Protein AF-A0A530B4X5-F1 (afdb_monomer)

Radius of gyration: 15.67 Å; Cα contacts (8 Å, |Δi|>4): 21; chains: 1; bounding box: 37×30×39 Å

Mean predicted aligned error: 4.79 Å

Sequence (88 aa):
MQSIKRLIPASFVVLWATGFIGARYAMPWAEPFTFLAIRFVIAAILFAGLAVLLGSRTATRDEALHATMAGVLMHGVYLGAVFWAIHR

pLDDT: mean 90.29, std 6.74, range [56.19, 97.81]

Solvent-accessible surface area (backbone atoms only — not comparable to full-atom values): 5038 Å² total; per-residue (Å²): 120,70,73,63,62,67,44,48,63,59,52,48,52,55,62,53,53,49,54,55,54,50,44,67,70,40,53,88,79,40,57,55,66,62,53,50,50,56,53,50,52,53,49,50,53,54,52,52,52,48,38,61,76,68,66,55,79,82,73,52,74,66,57,46,50,54,51,48,53,52,43,43,49,55,60,46,51,49,46,45,53,52,42,46,61,72,71,104

Foldseek 3Di:
DVVVVVCVVVVCVVVVVVVVVVLLVCLVPDDLVVVLVVVVVVVVVVVVVVCVVVVHDDDDPVRVVVVVVVCCVVSPVVSSVVSNVVND

Secondary structure (DSSP, 8-state):
-HHHHTTHHHHHHHHHHHHHHHHHHHTTTS-HHHHHHHHHHHHHHHHHHHHHHTTPPPPPHHHHHHHHHHHIIIIIIIHHHHHHHHH-

Structure (mmCIF, N/CA/C/O backbone):
data_AF-A0A530B4X5-F1
#
_entry.id   AF-A0A530B4X5-F1
#
loop_
_atom_site.group_PDB
_atom_site.id
_atom_site.type_symbol
_atom_site.label_atom_id
_atom_site.label_alt_id
_atom_site.label_comp_id
_atom_site.label_asym_id
_atom_site.label_entity_id
_atom_site.label_seq_id
_atom_site.pdbx_PDB_ins_code
_atom_site.Cartn_x
_atom_site.Cartn_y
_atom_site.Cartn_z
_atom_site.occupancy
_atom_site.B_iso_or_equiv
_atom_site.auth_seq_id
_atom_site.auth_comp_id
_atom_site.auth_asym_id
_atom_site.auth_atom_id
_atom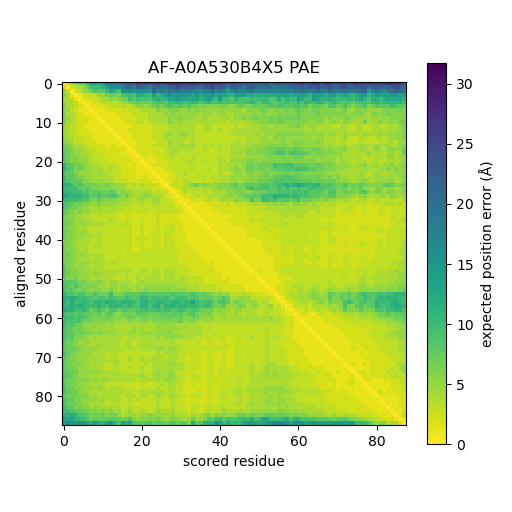_site.pdbx_PDB_model_num
ATOM 1 N N . MET A 1 1 ? -21.256 -18.099 7.702 1.00 56.19 1 MET A N 1
ATOM 2 C CA . MET A 1 1 ? -20.089 -17.175 7.717 1.00 56.19 1 MET A CA 1
ATOM 3 C C . MET A 1 1 ? -18.719 -17.875 7.701 1.00 56.19 1 MET A C 1
ATOM 5 O O . MET A 1 1 ? -17.772 -17.259 7.233 1.00 56.19 1 MET A O 1
ATOM 9 N N . GLN A 1 2 ? -18.569 -19.129 8.162 1.00 63.91 2 GLN A N 1
ATOM 10 C CA . GLN A 1 2 ? -17.282 -19.859 8.119 1.00 63.91 2 GLN A CA 1
ATOM 11 C C . GLN A 1 2 ? -16.825 -20.218 6.691 1.00 63.91 2 GLN A C 1
ATOM 13 O O . GLN A 1 2 ? -15.638 -20.149 6.386 1.00 63.91 2 GLN A O 1
ATOM 18 N N . SER A 1 3 ? -17.760 -20.532 5.789 1.00 76.00 3 SER A N 1
ATOM 19 C CA . SER A 1 3 ? -17.435 -20.964 4.421 1.00 76.00 3 SER A CA 1
ATOM 20 C C . SER A 1 3 ? -16.753 -19.878 3.580 1.00 76.00 3 SER A C 1
ATOM 22 O O . SER A 1 3 ? -15.852 -20.189 2.814 1.00 76.00 3 SER A O 1
ATOM 24 N N . ILE A 1 4 ? -17.114 -18.599 3.761 1.00 82.25 4 ILE A N 1
ATOM 25 C CA . ILE A 1 4 ? -16.539 -17.495 2.973 1.00 82.25 4 ILE A CA 1
ATOM 26 C C . ILE A 1 4 ? -15.123 -17.132 3.429 1.00 82.25 4 ILE A C 1
ATOM 28 O O . ILE A 1 4 ? -14.273 -16.794 2.613 1.00 82.25 4 ILE A O 1
ATOM 32 N N . LYS A 1 5 ? -14.833 -17.287 4.730 1.00 86.56 5 LYS A N 1
ATOM 33 C CA . LYS A 1 5 ? -13.492 -17.057 5.282 1.00 86.56 5 LYS A CA 1
ATOM 34 C C . LYS A 1 5 ? -12.465 -18.036 4.708 1.00 86.56 5 LYS A C 1
ATOM 36 O O . LYS A 1 5 ? -11.310 -17.665 4.546 1.00 86.56 5 LYS A O 1
ATOM 41 N N . ARG A 1 6 ? -12.891 -19.249 4.329 1.00 87.94 6 ARG A N 1
ATOM 42 C CA . ARG A 1 6 ? -12.035 -20.241 3.653 1.00 87.94 6 ARG A CA 1
ATOM 43 C C . ARG A 1 6 ? -11.618 -19.821 2.244 1.00 87.94 6 ARG A C 1
ATOM 45 O O . ARG A 1 6 ? -10.607 -20.313 1.759 1.00 87.94 6 ARG A O 1
ATOM 52 N N . LEU A 1 7 ? -12.370 -18.927 1.602 1.00 90.75 7 LEU A N 1
ATOM 53 C CA . LEU A 1 7 ? -12.040 -18.437 0.265 1.00 90.75 7 LEU A CA 1
ATOM 54 C C . LEU A 1 7 ? -11.005 -17.308 0.295 1.00 90.75 7 LEU A C 1
ATOM 56 O O . LEU A 1 7 ? -10.319 -17.130 -0.701 1.00 90.75 7 LEU A O 1
ATOM 60 N N . ILE A 1 8 ? -10.843 -16.602 1.424 1.00 91.88 8 ILE A N 1
ATOM 61 C CA . ILE A 1 8 ? -9.936 -15.446 1.553 1.00 91.88 8 ILE A CA 1
ATOM 62 C C . ILE A 1 8 ? -8.494 -15.766 1.117 1.00 91.88 8 ILE A C 1
ATOM 64 O O . ILE A 1 8 ? -7.942 -14.985 0.344 1.00 91.88 8 ILE A O 1
ATOM 68 N N . PRO A 1 9 ? -7.863 -16.884 1.537 1.00 92.94 9 PRO A N 1
ATOM 69 C CA . PRO A 1 9 ? -6.504 -17.194 1.096 1.00 92.94 9 PRO A CA 1
ATOM 70 C C . PRO A 1 9 ? -6.427 -17.442 -0.412 1.00 92.94 9 PRO A C 1
ATOM 72 O O . PRO A 1 9 ? -5.509 -16.961 -1.069 1.00 92.94 9 PRO A O 1
ATOM 75 N N . ALA A 1 10 ? -7.408 -18.151 -0.978 1.00 93.00 10 ALA A N 1
ATOM 76 C CA . ALA A 1 10 ? -7.437 -18.443 -2.407 1.00 93.00 10 ALA A CA 1
ATOM 77 C C . ALA A 1 10 ? -7.615 -17.164 -3.237 1.00 93.00 10 ALA A C 1
ATOM 79 O O . ALA A 1 10 ? -6.882 -16.947 -4.200 1.00 93.00 10 ALA A O 1
ATOM 80 N N . SER A 1 11 ? -8.535 -16.280 -2.841 1.00 93.00 11 SER A N 1
ATOM 81 C CA . SER A 1 11 ? -8.709 -14.994 -3.516 1.00 93.00 11 SER A CA 1
ATOM 82 C C . SER A 1 11 ? -7.506 -14.074 -3.322 1.00 93.00 11 SER A C 1
ATOM 84 O O . SER A 1 11 ? -7.122 -13.409 -4.279 1.00 93.00 11 SER A O 1
ATOM 86 N N . PHE A 1 12 ? -6.847 -14.086 -2.159 1.00 91.50 12 PHE A N 1
ATOM 87 C CA . PHE A 1 12 ? -5.580 -13.378 -1.971 1.00 91.50 12 PHE A CA 1
ATOM 88 C C . PHE A 1 12 ? -4.516 -13.858 -2.962 1.00 91.50 12 PHE A C 1
ATOM 90 O O . PHE A 1 12 ? -3.916 -13.031 -3.637 1.00 91.50 12 PHE A O 1
ATOM 97 N N . VAL A 1 13 ? -4.325 -15.174 -3.113 1.00 93.50 13 VAL A N 1
ATOM 98 C CA . VAL A 1 13 ? -3.353 -15.735 -4.067 1.00 93.50 13 VAL A CA 1
ATOM 99 C C . VAL A 1 13 ? -3.663 -15.289 -5.496 1.00 93.50 13 VAL A C 1
ATOM 101 O O . VAL A 1 13 ? -2.765 -14.824 -6.194 1.00 93.50 13 VAL A O 1
ATOM 104 N N . VAL A 1 14 ? -4.927 -15.378 -5.922 1.00 93.56 14 VAL A N 1
ATOM 105 C CA . VAL A 1 14 ? -5.341 -14.974 -7.276 1.00 93.56 14 VAL A CA 1
ATOM 106 C C . VAL A 1 14 ? -5.108 -13.478 -7.502 1.00 93.56 14 VAL A C 1
ATOM 108 O O . VAL A 1 14 ? -4.485 -13.099 -8.492 1.00 93.56 14 VAL A O 1
ATOM 111 N N . LEU A 1 15 ? -5.555 -12.624 -6.578 1.00 91.69 15 LEU A N 1
ATOM 112 C CA . LEU A 1 15 ? -5.393 -11.169 -6.675 1.00 91.69 15 LEU A CA 1
ATOM 113 C C . LEU A 1 15 ? -3.928 -10.729 -6.563 1.00 91.69 15 LEU A C 1
ATOM 115 O O . LEU A 1 15 ? -3.535 -9.718 -7.140 1.00 91.69 15 LEU A O 1
ATOM 119 N N . TRP A 1 16 ? -3.109 -11.470 -5.823 1.00 91.19 16 TRP A N 1
ATOM 120 C CA . TRP A 1 16 ? -1.688 -11.182 -5.689 1.00 91.19 16 TRP A CA 1
ATOM 121 C C . TRP A 1 16 ? -0.918 -11.575 -6.953 1.00 91.19 16 TRP A C 1
ATOM 123 O O . TRP A 1 16 ? -0.113 -10.790 -7.458 1.00 91.19 16 TRP A O 1
ATOM 133 N N . ALA A 1 17 ? -1.206 -12.754 -7.514 1.00 90.19 17 ALA A N 1
ATOM 134 C CA . ALA A 1 17 ? -0.559 -13.257 -8.723 1.00 90.19 17 ALA A CA 1
ATOM 135 C C . ALA A 1 17 ? -0.768 -12.330 -9.931 1.00 90.19 17 ALA A C 1
ATOM 137 O O . ALA A 1 17 ? 0.171 -12.081 -10.692 1.00 90.19 17 ALA A O 1
ATOM 138 N N . THR A 1 18 ? -1.964 -11.749 -10.084 1.00 90.69 18 THR A N 1
ATOM 139 C CA . THR A 1 18 ? -2.240 -10.786 -11.165 1.00 90.69 18 THR A CA 1
ATOM 140 C C . THR A 1 18 ? -1.369 -9.535 -11.076 1.00 90.69 18 THR A C 1
ATOM 142 O O . THR A 1 18 ? -1.047 -8.951 -12.108 1.00 90.69 18 THR A O 1
ATOM 145 N N . GLY A 1 19 ? -0.906 -9.156 -9.882 1.00 86.88 19 GLY A N 1
ATOM 146 C CA . GLY A 1 19 ? 0.024 -8.045 -9.694 1.00 86.88 19 GLY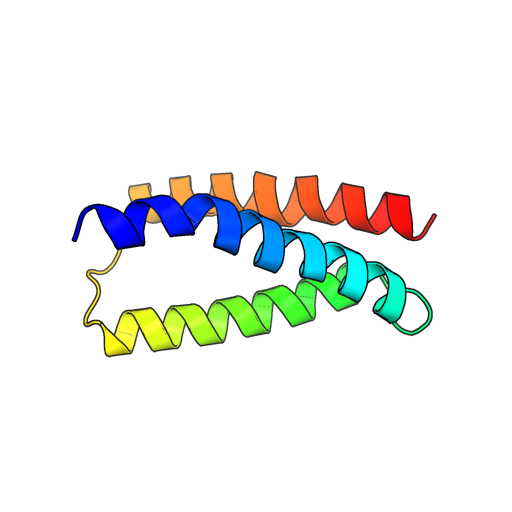 A CA 1
ATOM 147 C C . GLY A 1 19 ? 1.367 -8.246 -10.403 1.00 86.88 19 GLY A C 1
ATOM 148 O O . GLY A 1 19 ? 1.899 -7.288 -10.961 1.00 86.88 19 GLY A O 1
ATOM 149 N N . PHE A 1 20 ? 1.896 -9.473 -10.426 1.00 84.12 20 PHE A N 1
ATOM 150 C CA . PHE A 1 20 ? 3.135 -9.806 -11.146 1.00 84.12 20 PHE A CA 1
ATOM 151 C C . PHE A 1 20 ? 2.915 -9.972 -12.646 1.00 84.12 20 PHE A C 1
ATOM 153 O O . PHE A 1 20 ? 3.762 -9.584 -13.447 1.00 84.12 20 PHE A O 1
ATOM 160 N N . ILE A 1 21 ? 1.756 -10.503 -13.038 1.00 88.12 21 ILE A N 1
ATOM 161 C CA . ILE A 1 21 ? 1.362 -10.573 -14.447 1.00 88.12 21 ILE A CA 1
ATOM 162 C C . ILE A 1 21 ? 1.265 -9.153 -15.022 1.00 88.12 21 ILE A C 1
ATOM 164 O O . ILE A 1 21 ? 1.864 -8.858 -16.053 1.00 88.12 21 ILE A O 1
ATOM 168 N N . GLY A 1 22 ? 0.581 -8.252 -14.312 1.00 85.75 22 GLY A N 1
ATOM 169 C CA . GLY A 1 22 ? 0.486 -6.839 -14.668 1.00 85.75 22 GLY A CA 1
ATOM 170 C C . GLY A 1 22 ? 1.851 -6.155 -14.715 1.00 85.75 22 GLY A C 1
ATOM 171 O O . GLY A 1 22 ? 2.107 -5.402 -15.647 1.00 85.75 22 GLY A O 1
ATOM 172 N N . ALA A 1 23 ? 2.752 -6.476 -13.778 1.00 83.56 23 ALA A N 1
ATOM 173 C CA . ALA A 1 23 ? 4.135 -6.003 -13.811 1.00 83.56 23 ALA A CA 1
ATOM 174 C C . ALA A 1 23 ? 4.814 -6.354 -15.137 1.00 83.56 23 ALA A C 1
ATOM 176 O O . ALA A 1 23 ? 5.277 -5.465 -15.840 1.00 83.56 23 ALA A O 1
ATOM 177 N N . ARG A 1 24 ? 4.803 -7.639 -15.517 1.00 83.25 24 ARG A N 1
ATOM 178 C CA . ARG A 1 24 ? 5.421 -8.122 -16.759 1.00 83.25 24 ARG A CA 1
ATOM 179 C C . ARG A 1 24 ? 4.869 -7.418 -17.997 1.00 83.25 24 ARG A C 1
ATOM 181 O O . ARG A 1 24 ? 5.636 -7.105 -18.900 1.00 83.25 24 ARG A O 1
ATOM 188 N N . TYR A 1 25 ? 3.561 -7.167 -18.039 1.00 86.62 25 TYR A N 1
ATOM 189 C CA . TYR A 1 25 ? 2.937 -6.449 -19.151 1.00 86.62 25 TYR A CA 1
ATOM 190 C C . TYR A 1 25 ? 3.243 -4.950 -19.158 1.00 86.62 25 TYR A C 1
ATOM 192 O O . TYR A 1 25 ? 3.256 -4.355 -20.230 1.00 86.62 25 TYR A O 1
ATOM 200 N N . ALA A 1 26 ? 3.486 -4.342 -17.997 1.00 85.31 26 ALA A N 1
ATOM 201 C CA . ALA A 1 26 ? 3.791 -2.921 -17.878 1.00 85.31 26 ALA A CA 1
ATOM 202 C C . ALA A 1 26 ? 5.272 -2.592 -18.121 1.00 85.31 26 ALA A C 1
ATOM 204 O O . ALA A 1 26 ? 5.563 -1.508 -18.617 1.00 85.31 26 ALA A O 1
ATOM 205 N N . MET A 1 27 ? 6.200 -3.513 -17.826 1.00 83.88 27 MET A N 1
ATOM 206 C CA . MET A 1 27 ? 7.649 -3.272 -17.947 1.00 83.88 27 MET A CA 1
ATOM 207 C C . MET A 1 27 ? 8.143 -2.803 -19.329 1.00 83.88 27 MET A C 1
ATOM 209 O O . MET A 1 27 ? 9.103 -2.038 -19.351 1.00 83.88 27 MET A O 1
ATOM 213 N N . PRO A 1 28 ? 7.542 -3.194 -20.474 1.00 85.94 28 PRO A N 1
ATOM 214 C CA . PRO A 1 28 ? 7.925 -2.638 -21.774 1.00 85.94 28 PRO A CA 1
ATOM 215 C C . PRO A 1 28 ? 7.551 -1.159 -21.960 1.00 85.94 28 PRO A C 1
ATOM 217 O O . PRO A 1 28 ? 8.080 -0.510 -22.856 1.00 85.94 28 PRO A O 1
ATOM 220 N N . TRP A 1 29 ? 6.624 -0.639 -21.151 1.00 86.31 29 TRP A N 1
ATOM 221 C CA . TRP A 1 29 ? 5.992 0.672 -21.343 1.00 86.31 29 TRP A CA 1
ATOM 222 C C . TRP A 1 29 ? 6.258 1.660 -20.206 1.00 86.31 29 TRP A C 1
ATOM 224 O O . TRP A 1 29 ? 6.039 2.856 -20.380 1.00 86.31 29 TRP A O 1
ATOM 234 N N . ALA A 1 30 ? 6.681 1.181 -19.036 1.00 87.19 30 ALA A N 1
ATOM 235 C CA . ALA A 1 30 ? 6.878 2.006 -17.854 1.00 87.19 30 ALA A CA 1
ATOM 236 C C . ALA A 1 30 ? 8.071 1.532 -17.025 1.00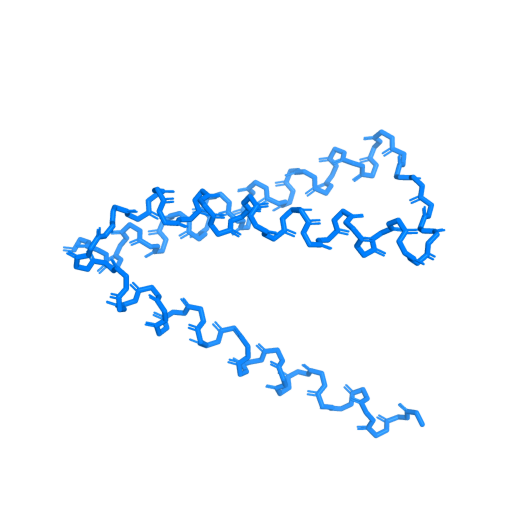 87.19 30 ALA A C 1
ATOM 238 O O . ALA A 1 30 ? 8.291 0.335 -16.837 1.00 87.19 30 ALA A O 1
ATOM 239 N N . GLU A 1 31 ? 8.796 2.496 -16.460 1.00 88.50 31 GLU A N 1
ATOM 240 C CA . GLU A 1 31 ? 9.842 2.216 -15.485 1.00 88.50 31 GLU A CA 1
ATOM 241 C C . GLU A 1 31 ? 9.239 1.620 -14.195 1.00 88.50 31 GLU A C 1
ATOM 243 O O . GLU A 1 31 ? 8.166 2.059 -13.754 1.00 88.50 31 GLU A O 1
ATOM 248 N N . PRO A 1 32 ? 9.928 0.666 -13.538 1.00 86.50 32 PRO A N 1
ATOM 249 C CA . PRO A 1 32 ? 9.405 -0.077 -12.388 1.00 86.50 32 PRO A CA 1
ATOM 250 C C . PRO A 1 32 ? 8.855 0.804 -11.264 1.00 86.50 32 PRO A C 1
ATOM 252 O O . PRO A 1 32 ? 7.766 0.560 -10.742 1.00 86.50 32 PRO A O 1
ATOM 255 N N . PHE A 1 33 ? 9.601 1.848 -10.898 1.00 90.19 33 PHE A N 1
ATOM 256 C CA . PHE A 1 33 ? 9.241 2.730 -9.790 1.00 90.19 33 PHE A CA 1
ATOM 257 C C . PHE A 1 33 ? 8.077 3.655 -10.142 1.00 90.19 33 PHE A C 1
ATOM 259 O O . PHE A 1 33 ? 7.192 3.851 -9.311 1.00 90.19 33 PHE A O 1
ATOM 266 N N . THR A 1 34 ? 8.022 4.157 -11.377 1.00 90.81 34 THR A N 1
ATOM 267 C CA . THR A 1 34 ? 6.912 4.981 -11.876 1.00 90.81 34 THR A CA 1
ATOM 268 C C . THR A 1 34 ? 5.613 4.178 -11.903 1.00 90.81 34 THR A C 1
ATOM 270 O O . THR A 1 34 ? 4.578 4.647 -11.424 1.00 90.81 34 THR A O 1
ATOM 273 N N . PHE A 1 35 ? 5.674 2.927 -12.372 1.00 90.62 35 PHE A N 1
ATOM 274 C CA . PHE A 1 35 ? 4.530 2.018 -12.346 1.00 90.62 35 PHE A CA 1
ATOM 275 C C . PHE A 1 35 ? 4.035 1.753 -10.915 1.00 90.62 35 PHE A C 1
ATOM 277 O O . PHE A 1 35 ? 2.835 1.847 -10.642 1.00 90.62 35 PHE A O 1
ATOM 284 N N . LEU A 1 36 ? 4.950 1.468 -9.979 1.00 91.12 36 LEU A N 1
ATOM 285 C CA . LEU A 1 36 ? 4.614 1.271 -8.565 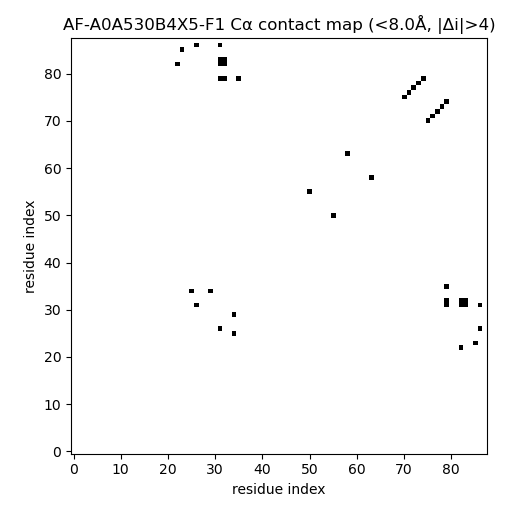1.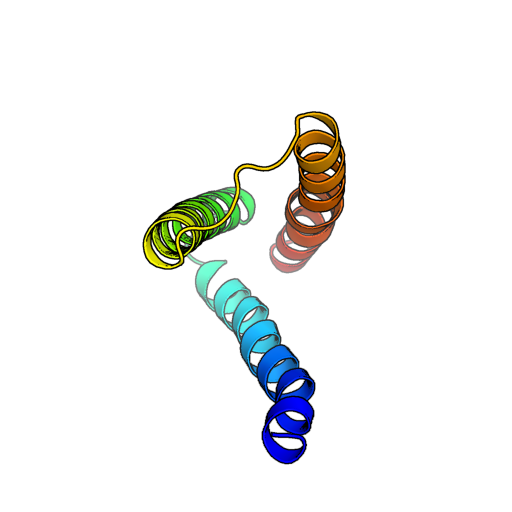00 91.12 36 LEU A CA 1
ATOM 286 C C . LEU A 1 36 ? 4.008 2.523 -7.930 1.00 91.12 36 LEU A C 1
ATOM 288 O O . LEU A 1 36 ? 3.002 2.413 -7.232 1.00 91.12 36 LEU A O 1
ATOM 292 N N . ALA A 1 37 ? 4.588 3.697 -8.180 1.00 92.81 37 ALA A N 1
ATOM 293 C CA . ALA A 1 37 ? 4.116 4.958 -7.622 1.00 92.81 37 ALA A CA 1
ATOM 294 C C . ALA A 1 37 ? 2.662 5.228 -8.025 1.00 92.81 37 ALA A C 1
ATOM 296 O O . ALA A 1 37 ? 1.811 5.426 -7.158 1.00 92.81 37 ALA A O 1
ATOM 297 N N . ILE A 1 38 ? 2.351 5.138 -9.323 1.00 93.69 38 ILE A N 1
ATOM 298 C CA . ILE A 1 38 ? 0.982 5.313 -9.830 1.00 93.69 38 ILE A CA 1
ATOM 299 C C . ILE A 1 38 ? 0.044 4.287 -9.188 1.00 93.69 38 ILE A C 1
ATOM 301 O O . ILE A 1 38 ? -1.018 4.646 -8.674 1.00 93.69 38 ILE A O 1
ATOM 305 N N . ARG A 1 39 ? 0.447 3.011 -9.162 1.00 92.44 39 ARG A N 1
ATOM 306 C CA . ARG A 1 39 ? -0.358 1.932 -8.581 1.00 92.44 39 ARG A CA 1
ATOM 307 C C . ARG A 1 39 ? -0.680 2.184 -7.107 1.00 92.44 39 ARG A C 1
ATOM 309 O O . ARG A 1 39 ? -1.826 1.986 -6.705 1.00 92.44 39 ARG A O 1
ATOM 316 N N . PHE A 1 40 ? 0.289 2.617 -6.303 1.00 93.19 40 PHE A N 1
ATOM 317 C CA . PHE A 1 40 ? 0.070 2.873 -4.879 1.00 93.19 40 PHE A CA 1
ATOM 318 C C . PHE A 1 40 ? -0.696 4.166 -4.608 1.00 93.19 40 PHE A C 1
ATOM 320 O O . PHE A 1 40 ? -1.475 4.188 -3.660 1.00 93.19 40 PHE A O 1
ATOM 327 N N . VAL A 1 41 ? -0.572 5.196 -5.452 1.00 96.31 41 VAL A N 1
ATOM 328 C CA . VAL A 1 41 ? -1.434 6.389 -5.378 1.00 96.31 41 VAL A CA 1
ATOM 329 C C . VAL A 1 41 ? -2.894 6.008 -5.621 1.00 96.31 41 VAL A C 1
ATOM 331 O O . VAL A 1 41 ? -3.763 6.377 -4.833 1.00 96.31 41 VAL A O 1
ATOM 334 N N . ILE A 1 42 ? -3.166 5.207 -6.656 1.00 96.31 42 ILE A N 1
ATOM 335 C CA . ILE A 1 42 ? -4.520 4.705 -6.931 1.00 96.31 42 ILE A CA 1
ATOM 336 C C . ILE A 1 42 ? -5.033 3.883 -5.743 1.00 96.31 42 ILE A C 1
ATOM 338 O O . ILE A 1 42 ? -6.147 4.113 -5.274 1.00 96.31 42 ILE A O 1
ATOM 342 N N . ALA A 1 43 ? -4.222 2.962 -5.211 1.00 95.06 43 ALA A N 1
ATOM 343 C CA . ALA A 1 43 ? -4.602 2.169 -4.042 1.00 95.06 43 ALA A CA 1
ATOM 344 C C . ALA A 1 43 ? -4.902 3.052 -2.819 1.00 95.06 43 ALA A C 1
ATOM 346 O O . ALA A 1 43 ? -5.908 2.832 -2.149 1.00 95.06 43 ALA A O 1
ATOM 347 N N . ALA A 1 44 ? -4.075 4.065 -2.549 1.00 95.12 44 ALA A N 1
ATOM 348 C CA . ALA A 1 44 ? -4.277 4.994 -1.442 1.00 95.12 44 ALA A CA 1
ATOM 349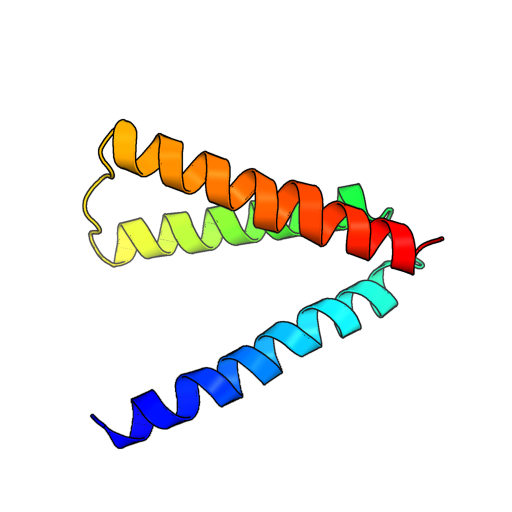 C C . ALA A 1 44 ? -5.606 5.752 -1.573 1.00 95.12 44 ALA A C 1
ATOM 351 O O . ALA A 1 44 ? -6.346 5.832 -0.598 1.00 95.12 44 ALA A O 1
ATOM 352 N N . ILE A 1 45 ? -5.951 6.235 -2.773 1.00 97.81 45 ILE A N 1
ATOM 353 C CA . ILE A 1 45 ? -7.236 6.905 -3.036 1.00 97.81 45 ILE A CA 1
ATOM 354 C C . ILE A 1 45 ? -8.410 5.949 -2.793 1.00 97.81 45 ILE A C 1
ATOM 356 O O . ILE A 1 45 ? -9.365 6.309 -2.105 1.00 97.81 45 ILE A O 1
ATOM 360 N N . LEU A 1 46 ? -8.335 4.721 -3.316 1.00 97.12 46 LEU A N 1
ATOM 361 C CA . LEU A 1 46 ? -9.393 3.720 -3.148 1.00 97.12 46 LEU A CA 1
ATOM 362 C C . LEU A 1 46 ? -9.594 3.343 -1.675 1.00 97.12 46 LEU A C 1
ATOM 364 O O . LEU A 1 46 ? -10.728 3.317 -1.197 1.00 97.12 46 LEU A O 1
ATOM 368 N N . PHE A 1 47 ? -8.510 3.088 -0.939 1.00 94.50 47 PHE A N 1
ATOM 369 C CA . PHE A 1 47 ? -8.591 2.752 0.482 1.00 94.50 47 PHE A CA 1
ATOM 370 C C . PHE A 1 47 ? -9.011 3.942 1.344 1.00 94.50 47 PHE A C 1
ATOM 372 O O . PHE A 1 47 ? -9.766 3.744 2.293 1.00 94.50 47 PHE A O 1
ATOM 379 N N . ALA A 1 48 ? -8.600 5.167 1.009 1.00 94.75 48 ALA A N 1
ATOM 380 C CA . ALA A 1 48 ? -9.079 6.370 1.685 1.00 94.75 48 ALA A CA 1
ATOM 381 C C . ALA A 1 48 ? -10.592 6.547 1.488 1.00 94.75 48 ALA A C 1
ATOM 383 O O . ALA A 1 48 ? -11.318 6.741 2.461 1.00 94.75 48 ALA A O 1
ATOM 384 N N . GLY A 1 49 ? -11.088 6.395 0.255 1.00 96.81 49 GLY A N 1
ATOM 385 C CA . GLY A 1 49 ? -12.523 6.428 -0.038 1.00 96.81 49 GLY A CA 1
ATOM 386 C C . GLY A 1 49 ? -13.297 5.336 0.704 1.00 96.81 49 GLY A C 1
ATOM 387 O O . GLY A 1 49 ? -14.345 5.607 1.288 1.00 96.81 49 GLY A O 1
ATOM 388 N N . LEU A 1 50 ? -12.752 4.117 0.756 1.00 96.38 50 LEU A N 1
ATOM 389 C CA . LEU A 1 50 ? -13.348 3.010 1.502 1.00 96.38 50 LEU A CA 1
ATOM 390 C C . LEU A 1 50 ? -13.378 3.278 3.014 1.00 96.38 50 LEU A C 1
ATOM 392 O O . LEU A 1 50 ? -14.381 2.990 3.662 1.00 96.38 50 LEU A O 1
ATOM 396 N N . ALA A 1 51 ? -12.312 3.849 3.579 1.00 94.94 51 ALA A N 1
ATOM 397 C CA . ALA A 1 51 ? -12.257 4.205 4.994 1.00 94.94 51 ALA A CA 1
ATOM 398 C C . ALA A 1 51 ? -13.328 5.244 5.361 1.00 94.94 51 ALA A C 1
ATOM 400 O O . ALA A 1 51 ? -13.973 5.105 6.401 1.00 94.94 51 ALA A O 1
ATOM 401 N N . VAL A 1 52 ? -13.558 6.235 4.489 1.00 95.25 52 VAL A N 1
ATOM 402 C CA . VAL A 1 52 ? -14.643 7.217 4.647 1.00 95.25 52 VAL A CA 1
ATOM 403 C C . VAL A 1 52 ? -16.011 6.537 4.551 1.00 95.25 52 VAL A C 1
ATOM 405 O O . VAL A 1 52 ? -16.847 6.734 5.428 1.00 95.25 52 VAL A O 1
ATOM 408 N N . LEU A 1 53 ? -16.229 5.696 3.533 1.00 96.94 53 LEU A N 1
ATOM 409 C CA . LEU A 1 53 ? -17.505 5.006 3.308 1.00 96.94 53 LEU A CA 1
ATOM 410 C C . LEU A 1 53 ? -17.894 4.082 4.471 1.00 96.94 53 LEU A C 1
ATOM 412 O O . LEU A 1 53 ? -19.068 3.976 4.814 1.00 96.94 53 LEU A O 1
ATOM 416 N N . LEU A 1 54 ? -16.912 3.415 5.076 1.00 96.31 54 LEU A N 1
ATOM 417 C CA . LEU A 1 54 ? -17.117 2.512 6.209 1.00 96.31 54 LEU A CA 1
ATOM 418 C C . LEU A 1 54 ? -17.187 3.238 7.562 1.00 96.31 54 LEU A C 1
ATOM 420 O O . LEU A 1 54 ? -17.389 2.578 8.579 1.00 96.31 54 LEU A O 1
ATOM 424 N N . GLY A 1 55 ? -16.995 4.562 7.599 1.00 92.06 55 GLY A N 1
ATOM 425 C CA . GLY A 1 55 ? -16.947 5.322 8.849 1.00 92.06 55 GLY A CA 1
ATOM 426 C C . GLY A 1 55 ? -15.822 4.854 9.777 1.00 92.06 55 GLY A C 1
ATOM 427 O O . GLY A 1 55 ? -16.010 4.776 10.991 1.00 92.06 55 GLY A O 1
ATOM 428 N N . SER A 1 56 ? -14.671 4.477 9.210 1.00 90.75 56 SER A N 1
ATOM 429 C CA . SER A 1 56 ? -13.55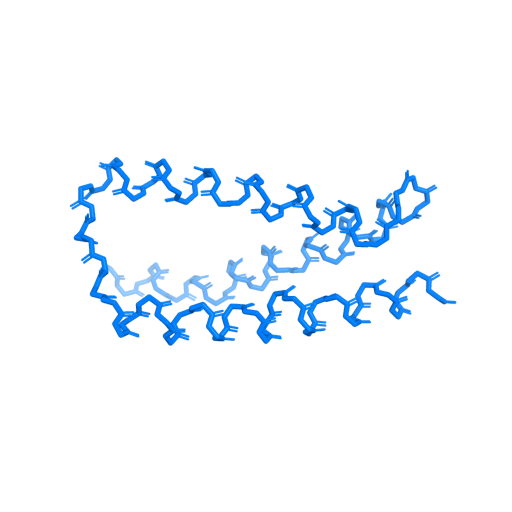8 3.924 9.982 1.00 90.75 56 SER A CA 1
ATOM 430 C C . SER A 1 56 ? -13.036 4.931 11.006 1.00 90.75 56 SER A C 1
ATOM 432 O O . SER A 1 56 ? -12.930 6.128 10.730 1.00 90.75 56 SER A O 1
ATOM 434 N N . ARG A 1 57 ? -12.629 4.437 12.181 1.00 91.12 57 ARG A N 1
ATOM 435 C CA . ARG A 1 57 ? -11.946 5.263 13.182 1.00 91.12 57 ARG A CA 1
ATOM 436 C C . ARG A 1 57 ? -10.630 5.791 12.611 1.00 91.12 57 ARG A C 1
ATOM 438 O O . ARG A 1 57 ? -9.914 5.065 11.918 1.00 91.12 57 ARG A O 1
ATOM 445 N N . THR A 1 58 ? -10.286 7.026 12.957 1.00 87.88 58 THR A N 1
ATOM 446 C CA . THR A 1 58 ? -8.943 7.560 12.737 1.00 87.88 58 THR A CA 1
ATOM 447 C C . THR A 1 58 ? -7.920 6.781 13.566 1.00 87.88 58 THR A C 1
ATOM 449 O O . THR A 1 58 ? -8.142 6.466 14.740 1.00 87.88 58 THR A O 1
ATOM 452 N N . ALA A 1 59 ? -6.802 6.434 12.932 1.00 89.19 59 ALA A N 1
ATOM 453 C CA . ALA A 1 59 ? -5.682 5.802 13.612 1.00 89.19 59 ALA A CA 1
ATOM 454 C C . ALA A 1 59 ? -5.029 6.796 14.580 1.00 89.19 59 ALA A C 1
ATOM 456 O O . ALA A 1 59 ? -4.935 7.995 14.303 1.00 89.19 59 ALA A O 1
ATOM 457 N N . THR A 1 60 ? -4.553 6.292 15.712 1.00 95.50 60 THR A N 1
ATOM 458 C CA . THR A 1 60 ? -3.674 7.054 16.601 1.00 95.50 60 THR A CA 1
ATOM 459 C C . THR A 1 60 ? -2.323 7.299 15.929 1.00 95.50 60 THR A C 1
ATOM 461 O O . THR A 1 60 ? -1.949 6.620 14.969 1.00 95.50 60 THR A O 1
ATOM 464 N N . ARG A 1 61 ? -1.556 8.267 16.441 1.00 94.19 61 ARG A N 1
ATOM 465 C CA . ARG A 1 61 ? -0.235 8.600 15.890 1.00 94.19 61 ARG A CA 1
ATOM 466 C C . ARG A 1 61 ? 0.715 7.399 15.89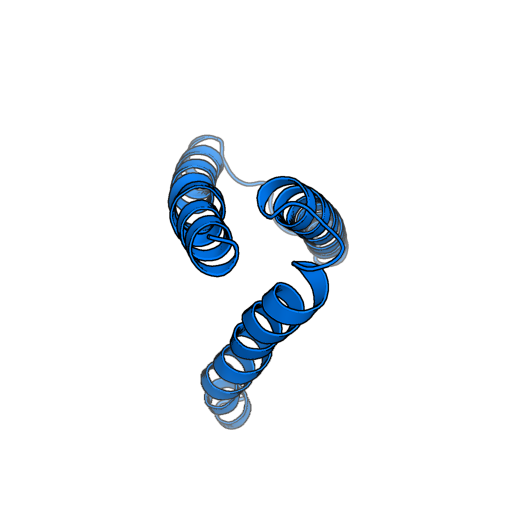7 1.00 94.19 61 ARG A C 1
ATOM 468 O O . ARG A 1 61 ? 1.423 7.188 14.917 1.00 94.19 61 ARG A O 1
ATOM 475 N N . ASP A 1 62 ? 0.688 6.598 16.958 1.00 96.19 62 ASP A N 1
ATOM 476 C CA . ASP A 1 62 ? 1.538 5.413 17.081 1.00 96.19 62 ASP A CA 1
ATOM 477 C C . ASP A 1 62 ? 1.103 4.302 16.122 1.00 96.19 62 ASP A C 1
ATOM 479 O O . ASP A 1 62 ? 1.950 3.731 15.437 1.00 96.19 62 ASP A O 1
ATOM 483 N N . GLU A 1 63 ? -0.201 4.030 15.997 1.00 95.12 63 GLU A N 1
ATOM 484 C CA . GLU A 1 63 ? -0.730 3.075 15.008 1.00 95.12 63 GLU A CA 1
ATOM 485 C C . GLU A 1 63 ? -0.342 3.489 13.582 1.00 95.12 63 GLU A C 1
ATOM 487 O O . GLU A 1 63 ? 0.118 2.660 12.795 1.00 95.12 63 GLU A O 1
ATOM 492 N N . ALA A 1 64 ? -0.464 4.781 13.265 1.00 94.38 64 ALA A N 1
ATOM 493 C CA . ALA A 1 64 ? -0.093 5.322 11.965 1.00 94.38 64 ALA A CA 1
ATOM 494 C C . ALA A 1 64 ? 1.412 5.185 11.688 1.00 94.38 64 ALA A C 1
ATOM 496 O O . ALA A 1 64 ? 1.791 4.817 10.576 1.00 94.38 64 ALA A O 1
ATOM 497 N N . LEU A 1 65 ? 2.275 5.430 12.680 1.00 96.75 65 LEU A N 1
ATOM 498 C CA . LEU A 1 65 ? 3.726 5.274 12.535 1.00 96.75 65 LEU A CA 1
ATOM 499 C C . LEU A 1 65 ? 4.120 3.815 12.288 1.00 96.75 65 LEU A C 1
ATOM 501 O O . LEU A 1 65 ? 4.853 3.537 11.338 1.00 96.75 65 LEU A O 1
ATOM 505 N N . HIS A 1 66 ? 3.596 2.879 13.082 1.00 96.19 66 HIS A N 1
ATOM 506 C CA . HIS A 1 66 ? 3.875 1.453 12.900 1.00 96.19 66 HIS A CA 1
ATOM 507 C C . HIS A 1 66 ? 3.375 0.949 11.541 1.00 96.19 66 HIS A C 1
ATOM 509 O O . HIS A 1 66 ? 4.11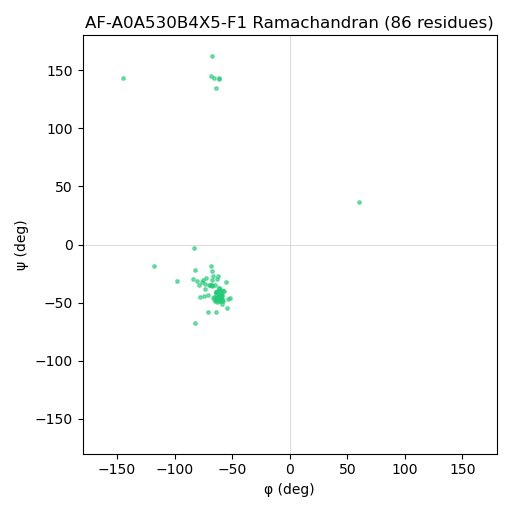3 0.268 10.827 1.00 96.19 66 HIS A O 1
ATOM 515 N N . ALA A 1 67 ? 2.154 1.328 11.148 1.00 94.69 67 ALA A N 1
ATOM 516 C CA . ALA A 1 67 ? 1.588 0.966 9.852 1.00 94.69 67 ALA A CA 1
ATOM 517 C C . ALA A 1 67 ? 2.390 1.564 8.688 1.00 94.69 67 ALA A C 1
ATOM 519 O O . ALA A 1 67 ? 2.641 0.877 7.699 1.00 94.69 67 ALA A O 1
ATOM 520 N N . THR A 1 68 ? 2.846 2.813 8.819 1.00 95.06 68 THR A N 1
ATOM 521 C CA . THR A 1 68 ? 3.691 3.466 7.810 1.00 95.06 68 THR A CA 1
ATOM 522 C C . THR A 1 68 ? 5.025 2.743 7.678 1.00 95.06 68 THR A C 1
ATOM 524 O O . THR A 1 68 ? 5.438 2.444 6.562 1.00 95.06 68 THR A O 1
ATOM 527 N N . MET A 1 69 ? 5.683 2.398 8.788 1.00 97.25 69 MET A N 1
ATOM 528 C CA . MET A 1 69 ? 6.965 1.692 8.752 1.00 97.25 69 MET A CA 1
ATOM 529 C C . MET A 1 69 ? 6.829 0.306 8.110 1.00 97.25 69 MET A C 1
ATOM 531 O O . MET A 1 69 ? 7.597 -0.035 7.210 1.00 97.25 69 MET A O 1
ATOM 535 N N . ALA A 1 70 ? 5.810 -0.464 8.503 1.00 96.50 70 ALA A N 1
ATOM 536 C CA . ALA A 1 70 ? 5.502 -1.745 7.872 1.00 96.50 70 ALA A CA 1
ATOM 537 C C . ALA A 1 70 ? 5.202 -1.577 6.371 1.00 96.50 70 ALA A C 1
ATOM 539 O O . ALA A 1 70 ? 5.742 -2.310 5.543 1.00 96.50 70 ALA A O 1
ATOM 540 N N . GLY A 1 71 ? 4.408 -0.568 6.009 1.00 94.38 71 GLY A N 1
ATOM 541 C CA . GLY A 1 71 ? 4.075 -0.247 4.624 1.00 94.38 71 GLY A CA 1
ATOM 542 C C . GLY A 1 71 ? 5.298 0.119 3.784 1.00 94.38 71 GLY A C 1
ATOM 543 O O . GLY A 1 71 ? 5.444 -0.389 2.675 1.00 94.38 71 GLY A O 1
ATOM 544 N N . VAL A 1 72 ? 6.220 0.930 4.308 1.00 95.44 72 VAL A N 1
ATOM 545 C CA . VAL A 1 72 ? 7.471 1.291 3.620 1.00 95.44 72 VAL A CA 1
ATOM 546 C C . VAL A 1 72 ? 8.323 0.051 3.357 1.00 95.44 72 VAL A C 1
ATOM 548 O O . VAL A 1 72 ? 8.824 -0.120 2.246 1.00 95.44 72 VAL A O 1
ATOM 551 N N . LEU A 1 73 ? 8.449 -0.848 4.333 1.00 96.38 73 LEU A N 1
ATOM 552 C CA . LEU A 1 73 ? 9.223 -2.080 4.174 1.00 96.38 73 LEU A CA 1
ATOM 553 C C . LEU A 1 73 ? 8.583 -3.036 3.155 1.00 96.38 73 LEU A C 1
ATOM 555 O O . LEU A 1 73 ? 9.270 -3.555 2.277 1.00 96.38 73 LEU A O 1
ATOM 559 N N . MET A 1 74 ? 7.267 -3.248 3.234 1.00 94.12 74 MET A N 1
ATOM 560 C CA . MET A 1 74 ? 6.560 -4.203 2.373 1.00 94.12 74 MET A CA 1
ATOM 561 C C . MET A 1 74 ? 6.318 -3.666 0.956 1.00 94.12 74 MET A C 1
ATOM 563 O O . MET A 1 74 ? 6.524 -4.375 -0.027 1.00 94.12 74 MET A O 1
ATOM 567 N N . HIS A 1 75 ? 5.861 -2.424 0.825 1.00 92.00 75 HIS A N 1
ATOM 568 C CA . HIS A 1 75 ? 5.443 -1.856 -0.458 1.00 92.00 75 HIS A CA 1
ATOM 569 C C . HIS A 1 75 ? 6.524 -1.008 -1.125 1.00 92.00 75 HIS A C 1
ATOM 571 O O . HIS A 1 75 ? 6.600 -0.993 -2.350 1.00 92.00 75 HIS A O 1
ATOM 577 N N . GLY A 1 76 ? 7.377 -0.343 -0.344 1.00 91.31 76 GLY A N 1
ATOM 578 C CA . GLY A 1 76 ? 8.512 0.413 -0.867 1.00 91.31 76 GLY A CA 1
ATOM 579 C C . GLY A 1 76 ? 9.705 -0.493 -1.148 1.00 91.31 76 GLY A C 1
ATOM 580 O O . GLY A 1 76 ? 10.071 -0.703 -2.301 1.00 91.31 76 GLY A O 1
ATOM 581 N N . VAL A 1 77 ? 10.299 -1.052 -0.091 1.00 93.50 77 VAL A N 1
ATOM 582 C CA . VAL A 1 77 ? 11.562 -1.800 -0.189 1.00 93.50 77 VAL A CA 1
ATOM 583 C C . VAL A 1 77 ? 11.366 -3.145 -0.886 1.00 93.50 77 VAL A C 1
ATOM 585 O O . VAL A 1 77 ? 11.991 -3.390 -1.915 1.00 93.50 77 VAL A O 1
ATOM 588 N N . TYR A 1 78 ? 10.487 -4.008 -0.368 1.00 93.75 78 TYR A N 1
ATOM 589 C CA . TYR A 1 78 ? 10.297 -5.354 -0.918 1.00 93.75 78 TYR A CA 1
ATOM 590 C C . TYR A 1 78 ? 9.761 -5.320 -2.356 1.00 93.75 78 TYR A C 1
ATOM 592 O O . TYR A 1 78 ? 10.420 -5.828 -3.263 1.00 93.75 78 TYR A O 1
ATOM 600 N N . LEU A 1 79 ? 8.606 -4.689 -2.601 1.00 90.31 79 LEU A N 1
ATOM 601 C CA . LEU A 1 79 ? 8.046 -4.646 -3.957 1.00 90.31 79 LEU A CA 1
ATOM 602 C C . LEU A 1 79 ? 8.896 -3.815 -4.926 1.00 90.31 79 LEU A C 1
ATOM 604 O O . LEU A 1 79 ? 9.010 -4.204 -6.088 1.00 90.31 79 LEU A O 1
ATOM 608 N N . GLY A 1 80 ? 9.532 -2.734 -4.466 1.00 90.44 80 GLY A N 1
ATOM 609 C CA . GLY A 1 80 ? 10.461 -1.956 -5.287 1.00 90.44 80 GLY A CA 1
ATOM 610 C C . GLY A 1 80 ? 11.649 -2.790 -5.764 1.00 90.44 80 GLY A C 1
ATOM 611 O O . GLY A 1 80 ? 11.927 -2.821 -6.962 1.00 90.44 80 GLY A O 1
ATOM 612 N N . ALA A 1 81 ? 12.298 -3.528 -4.859 1.00 91.62 81 ALA A N 1
ATOM 613 C CA . ALA A 1 81 ? 13.413 -4.408 -5.205 1.00 91.62 81 ALA A CA 1
ATOM 614 C C . ALA A 1 81 ? 12.989 -5.538 -6.156 1.00 91.62 81 ALA A C 1
ATOM 616 O O . ALA A 1 81 ? 13.692 -5.824 -7.124 1.00 91.62 81 ALA A O 1
ATOM 617 N N . VAL A 1 82 ? 11.821 -6.148 -5.924 1.00 89.19 82 VAL A N 1
ATOM 618 C CA . VAL A 1 82 ? 11.297 -7.217 -6.788 1.00 89.19 82 VAL A CA 1
ATOM 619 C C . VAL A 1 82 ? 11.019 -6.707 -8.201 1.00 89.19 82 VAL A C 1
ATOM 621 O O . VAL A 1 82 ? 11.423 -7.338 -9.172 1.00 89.19 82 VAL A O 1
ATOM 624 N N . PHE A 1 83 ? 10.355 -5.559 -8.343 1.00 85.00 83 PHE A N 1
ATOM 625 C CA . PHE A 1 83 ? 10.025 -5.009 -9.661 1.00 85.00 83 PHE A CA 1
ATOM 626 C C . PHE A 1 83 ? 11.262 -4.513 -10.407 1.00 85.00 83 PHE A C 1
ATOM 628 O O . PHE A 1 83 ? 11.344 -4.674 -11.623 1.00 85.00 83 PHE A O 1
ATOM 635 N N . TRP A 1 84 ? 12.242 -3.967 -9.687 1.00 88.12 84 TRP A N 1
ATOM 636 C CA . TRP A 1 84 ? 13.541 -3.631 -10.257 1.00 88.12 84 TRP A CA 1
ATOM 637 C C . TRP A 1 84 ? 14.264 -4.875 -10.789 1.00 88.12 84 TRP A C 1
ATOM 639 O O . TRP A 1 84 ? 14.741 -4.861 -11.920 1.00 88.12 84 TRP A O 1
ATOM 649 N N . ALA A 1 85 ? 14.269 -5.971 -10.026 1.00 86.38 85 ALA A N 1
ATOM 650 C CA . ALA A 1 85 ? 14.872 -7.236 -10.444 1.00 86.38 85 ALA A CA 1
ATOM 651 C C . ALA A 1 85 ? 14.144 -7.914 -11.619 1.00 86.38 85 ALA A C 1
ATOM 653 O O . ALA A 1 85 ? 14.773 -8.655 -12.357 1.00 86.38 85 ALA A O 1
ATOM 654 N N . ILE A 1 86 ? 12.837 -7.683 -11.798 1.00 81.00 86 ILE A N 1
ATOM 655 C CA . ILE A 1 86 ? 12.073 -8.189 -12.956 1.00 81.00 86 ILE A CA 1
ATOM 656 C C . ILE A 1 86 ? 12.410 -7.414 -14.236 1.00 81.00 86 ILE A C 1
ATOM 658 O O . ILE A 1 86 ? 12.338 -7.970 -15.329 1.00 81.00 86 ILE A O 1
ATOM 662 N N . HIS A 1 87 ? 12.688 -6.116 -14.109 1.00 78.38 87 HIS A N 1
ATOM 663 C CA . HIS A 1 87 ? 13.022 -5.262 -15.245 1.00 78.38 87 HIS A CA 1
ATOM 664 C C . HIS A 1 87 ? 14.482 -5.404 -15.693 1.00 78.38 87 HIS A C 1
ATOM 666 O O . HIS A 1 87 ? 14.771 -5.210 -16.871 1.00 78.38 87 HIS A O 1
ATOM 672 N N . ARG A 1 88 ? 15.387 -5.697 -14.752 1.00 74.25 88 ARG A N 1
ATOM 673 C CA . ARG A 1 88 ? 16.808 -5.970 -15.003 1.00 74.25 88 ARG A CA 1
ATOM 674 C C . ARG A 1 88 ? 17.007 -7.330 -15.669 1.00 74.25 88 ARG A C 1
ATOM 676 O O . ARG A 1 88 ? 17.913 -7.398 -16.528 1.00 74.25 88 ARG A O 1
#